Protein AF-A0A2S4ZA84-F1 (afdb_monomer_lite)

Sequence (181 aa):
MAAVCLTALTLITAASLPVGTGGHSGARTSLTRQNLVPAQNTRPSEEVLALQTDAWLRLGGRELLVKMTGEVLNIMKALQDDRAFTDRGYAARVIRPHCLGLRTAAQRLGAYFPVPDPDVARQRPTLPAQGRLIGTNCRQAIDEGKRDLYITSMNDVLTLSERLSGVLREVTAEAGHHPGR

pLDDT: mean 76.95, std 20.86, range [34.62, 98.62]

Secondary structure (DSSP, 8-state):
---------------PPPPP------------TTT-----S-PPPHHHHHHHHHHHIIIIIHHHHHHHHHHHHHHHHHTTSTHHHH-HHHIIIIIHHHHHHHHHHHHHHHHS---S-HHHHHHTTTHHHHHHHHHHHHHHHHHHT-HHHHHHHHHHHHHHHHHHHHHHHHHHHHHH-----

Structure (mmCIF, N/CA/C/O backbone):
data_AF-A0A2S4ZA84-F1
#
_entry.id   AF-A0A2S4ZA84-F1
#
loop_
_atom_site.group_PDB
_atom_site.id
_atom_site.type_symbol
_atom_site.label_atom_id
_atom_site.label_alt_id
_atom_site.label_comp_id
_atom_site.label_asym_id
_atom_site.label_entity_id
_atom_site.label_seq_id
_atom_site.pdbx_PDB_ins_code
_atom_site.Cartn_x
_atom_site.Cartn_y
_atom_site.Cartn_z
_atom_site.occupancy
_atom_site.B_iso_or_equiv
_atom_site.auth_seq_id
_atom_site.auth_comp_id
_atom_site.auth_asym_id
_atom_site.auth_atom_id
_atom_site.pdbx_PDB_model_num
ATOM 1 N N . MET A 1 1 ? 39.166 -30.236 20.266 1.00 38.97 1 MET A N 1
ATOM 2 C CA . MET A 1 1 ? 38.358 -30.899 19.221 1.00 38.97 1 MET A CA 1
ATOM 3 C C . MET A 1 1 ? 38.139 -29.891 18.107 1.00 38.97 1 MET A C 1
ATOM 5 O O . MET A 1 1 ? 37.519 -28.867 18.352 1.00 38.97 1 MET A O 1
ATOM 9 N N . ALA A 1 2 ? 38.763 -30.118 16.952 1.00 36.28 2 ALA A N 1
ATOM 10 C CA . ALA A 1 2 ? 38.732 -29.223 15.798 1.00 36.28 2 ALA A CA 1
ATOM 11 C C . ALA A 1 2 ? 37.585 -29.628 14.860 1.00 36.28 2 ALA A C 1
ATOM 13 O O . ALA A 1 2 ? 37.463 -30.806 14.533 1.00 36.28 2 ALA A O 1
ATOM 14 N N . ALA A 1 3 ? 36.763 -28.668 14.434 1.00 44.28 3 ALA A N 1
ATOM 15 C CA . ALA A 1 3 ? 35.745 -28.867 13.407 1.00 44.28 3 ALA A CA 1
ATOM 16 C C . ALA A 1 3 ? 36.176 -28.113 12.142 1.00 44.28 3 ALA A C 1
ATOM 18 O O . ALA A 1 3 ? 36.283 -26.889 12.134 1.00 44.28 3 ALA A O 1
ATOM 19 N N . VAL A 1 4 ? 36.482 -28.877 11.096 1.00 41.28 4 VAL A N 1
ATOM 20 C CA . VAL A 1 4 ? 36.860 -28.404 9.762 1.00 41.28 4 VAL A CA 1
ATOM 21 C C . VAL A 1 4 ? 35.572 -28.175 8.968 1.00 41.28 4 VAL A C 1
ATOM 23 O O . VAL A 1 4 ? 34.859 -29.132 8.677 1.00 41.28 4 VAL A O 1
ATOM 26 N N . CYS A 1 5 ? 35.258 -26.928 8.610 1.00 47.66 5 CYS A N 1
ATOM 27 C CA . CYS A 1 5 ? 34.166 -26.633 7.679 1.00 47.66 5 CYS A CA 1
ATOM 28 C C . CYS A 1 5 ? 34.704 -26.646 6.243 1.00 47.66 5 CYS A C 1
ATOM 30 O O . CYS A 1 5 ? 35.395 -25.718 5.827 1.00 47.66 5 CYS A O 1
ATOM 32 N N . LEU A 1 6 ? 34.382 -27.707 5.494 1.00 46.41 6 LEU A N 1
ATOM 33 C CA . LEU A 1 6 ? 34.579 -27.776 4.046 1.00 46.41 6 LEU A CA 1
ATOM 34 C C . LEU A 1 6 ? 33.756 -26.682 3.350 1.00 46.41 6 LEU A C 1
ATOM 36 O O . LEU A 1 6 ? 32.529 -26.662 3.444 1.00 46.41 6 LEU A O 1
ATOM 40 N N . THR A 1 7 ? 34.417 -25.811 2.596 1.00 54.28 7 THR A N 1
ATOM 41 C CA . THR A 1 7 ? 33.772 -24.905 1.643 1.00 54.28 7 THR A CA 1
ATOM 42 C C . THR A 1 7 ? 33.560 -25.628 0.313 1.00 54.28 7 THR A C 1
ATOM 44 O O . THR A 1 7 ? 34.498 -25.906 -0.430 1.00 54.28 7 THR A O 1
ATOM 47 N N . ALA A 1 8 ? 32.301 -25.937 -0.001 1.00 46.22 8 ALA A N 1
ATOM 48 C CA . ALA A 1 8 ? 31.899 -26.393 -1.325 1.00 46.22 8 ALA A CA 1
ATOM 49 C C . ALA A 1 8 ? 31.872 -25.194 -2.292 1.00 46.22 8 ALA A C 1
ATOM 51 O O . ALA A 1 8 ? 30.996 -24.333 -2.212 1.00 46.22 8 ALA A O 1
ATOM 52 N N . LEU A 1 9 ? 32.843 -25.135 -3.204 1.00 45.97 9 LEU A N 1
ATOM 53 C CA . LEU A 1 9 ? 32.833 -24.232 -4.355 1.00 45.97 9 LEU A CA 1
ATOM 54 C C . LEU A 1 9 ? 31.753 -24.704 -5.337 1.00 45.97 9 LEU A C 1
ATOM 56 O O . LEU A 1 9 ? 31.930 -25.702 -6.032 1.00 45.97 9 LEU A O 1
ATOM 60 N N . THR A 1 10 ? 30.624 -24.000 -5.396 1.00 48.88 10 THR A N 1
ATOM 61 C CA . THR A 1 10 ? 29.635 -24.205 -6.458 1.00 48.88 10 THR A CA 1
ATOM 62 C C . THR A 1 10 ? 30.097 -23.457 -7.710 1.00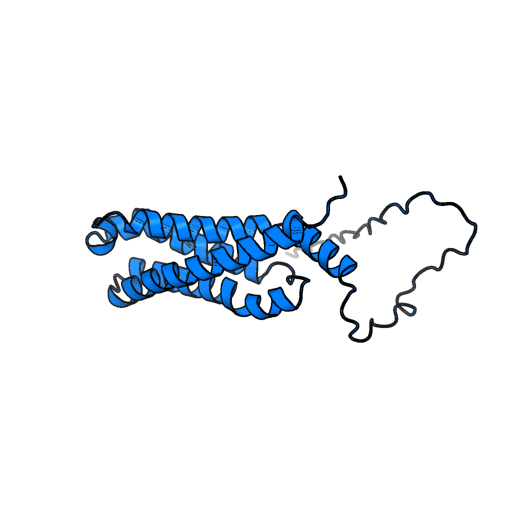 48.88 10 THR A C 1
ATOM 64 O O . THR A 1 10 ? 30.218 -22.234 -7.727 1.00 48.88 10 THR A O 1
ATOM 67 N N . LEU A 1 11 ? 30.414 -24.217 -8.760 1.00 41.19 11 LEU A N 1
ATOM 68 C CA . LEU A 1 11 ? 30.696 -23.699 -10.096 1.00 41.19 11 LEU A CA 1
ATOM 69 C C . LEU A 1 11 ? 29.427 -23.052 -10.663 1.00 41.19 11 LEU A C 1
ATOM 71 O O . LEU A 1 11 ? 28.422 -23.726 -10.877 1.00 41.19 11 LEU A O 1
ATOM 75 N N . ILE A 1 12 ? 29.482 -21.747 -10.929 1.00 46.97 12 ILE A N 1
ATOM 76 C CA . ILE A 1 12 ? 28.449 -21.044 -11.690 1.00 46.97 12 ILE A CA 1
ATOM 77 C C . ILE A 1 12 ? 28.601 -21.473 -13.153 1.00 46.97 12 ILE A C 1
ATOM 79 O O . ILE A 1 12 ? 29.518 -21.036 -13.849 1.00 46.97 12 ILE A O 1
ATOM 83 N N . THR A 1 13 ? 27.715 -22.342 -13.629 1.00 44.75 13 THR A N 1
ATOM 84 C CA . THR A 1 13 ? 27.565 -22.619 -15.057 1.00 44.75 13 THR A CA 1
ATOM 85 C C . THR A 1 13 ? 26.909 -21.409 -15.718 1.00 44.75 13 THR A C 1
ATOM 87 O O . THR A 1 13 ? 25.718 -21.149 -15.560 1.00 44.75 13 THR A O 1
ATOM 90 N N . ALA A 1 14 ? 27.699 -20.632 -16.459 1.00 44.03 14 ALA A N 1
ATOM 91 C CA . ALA A 1 14 ? 27.180 -19.594 -17.338 1.00 44.03 14 ALA A CA 1
ATOM 92 C C . ALA A 1 14 ? 26.392 -20.264 -18.476 1.00 44.03 14 ALA A C 1
ATOM 94 O O . ALA A 1 14 ? 26.971 -20.802 -19.421 1.00 44.03 14 ALA A O 1
ATOM 95 N N . ALA A 1 15 ? 25.063 -20.269 -18.371 1.00 43.12 15 ALA A N 1
ATOM 96 C CA . ALA A 1 15 ? 24.199 -20.686 -19.465 1.00 43.12 15 ALA A CA 1
ATOM 97 C C . ALA A 1 15 ? 24.334 -19.669 -20.608 1.00 43.12 15 ALA A C 1
ATOM 99 O O . ALA A 1 15 ? 23.948 -18.508 -20.481 1.00 43.12 15 ALA A O 1
ATOM 100 N N . SER A 1 16 ? 24.927 -20.106 -21.716 1.00 40.69 16 SER A N 1
ATOM 101 C CA . SER A 1 16 ? 24.990 -19.329 -22.952 1.00 40.69 16 SER A CA 1
ATOM 102 C C . SER A 1 16 ? 23.628 -19.421 -23.643 1.00 40.69 16 SER A C 1
ATOM 104 O O . SER A 1 16 ? 23.129 -20.523 -23.866 1.00 40.69 16 SER A O 1
ATOM 106 N N . LEU A 1 17 ? 23.009 -18.279 -23.952 1.00 34.62 17 LEU A N 1
ATOM 107 C CA . LEU A 1 17 ? 21.747 -18.232 -24.696 1.00 34.62 17 LEU A CA 1
ATOM 108 C C . LEU A 1 17 ? 21.959 -18.741 -26.137 1.00 34.62 17 LEU A C 1
ATOM 110 O O . LEU A 1 17 ? 22.989 -18.427 -26.741 1.00 34.62 17 LEU A O 1
ATOM 114 N N . PRO A 1 18 ? 21.013 -19.507 -26.712 1.00 40.34 18 PRO A N 1
ATOM 115 C CA . PRO A 1 18 ? 21.120 -19.980 -28.085 1.00 40.34 18 PRO A CA 1
ATOM 116 C C . PRO A 1 18 ? 20.940 -18.811 -29.063 1.00 40.34 18 PRO A C 1
ATOM 118 O O . PRO A 1 18 ? 19.902 -18.154 -29.093 1.00 40.34 18 PRO A O 1
ATOM 121 N N . VAL A 1 19 ? 21.976 -18.558 -29.864 1.00 42.09 19 VAL A N 1
ATOM 122 C CA . VAL A 1 19 ? 21.957 -17.606 -30.982 1.00 42.09 19 VAL A CA 1
ATOM 123 C C . VAL A 1 19 ? 21.150 -18.220 -32.126 1.00 42.09 19 VAL A C 1
ATOM 125 O O . VAL A 1 19 ? 21.444 -19.330 -32.571 1.00 42.09 19 VAL A O 1
ATOM 128 N N . GLY A 1 20 ? 20.122 -17.499 -32.578 1.00 35.44 20 GLY A N 1
ATOM 129 C CA . GLY A 1 20 ? 19.275 -17.882 -33.703 1.00 35.44 20 GLY A CA 1
ATOM 130 C C . GLY A 1 20 ? 20.081 -18.138 -34.978 1.00 35.44 20 GLY A C 1
ATOM 131 O O . GLY A 1 20 ? 21.026 -17.421 -35.305 1.00 35.44 20 GLY A O 1
ATOM 132 N N . THR A 1 21 ? 19.704 -19.192 -35.693 1.00 48.66 21 THR A N 1
ATOM 133 C CA . THR A 1 21 ? 20.335 -19.658 -36.928 1.00 48.66 21 THR A CA 1
ATOM 134 C C . THR A 1 21 ? 20.044 -18.715 -38.094 1.00 48.66 21 THR A C 1
ATOM 136 O O . THR A 1 21 ? 19.093 -18.913 -38.844 1.00 48.66 21 THR A O 1
ATOM 139 N N . GLY A 1 22 ? 20.893 -17.703 -38.258 1.00 37.00 22 GLY A N 1
ATOM 140 C CA . GLY A 1 22 ? 21.039 -16.917 -39.481 1.00 37.00 22 GLY A CA 1
ATOM 141 C C . GLY A 1 22 ? 22.497 -16.967 -39.917 1.00 37.00 22 GLY A C 1
ATOM 142 O O . GLY A 1 22 ? 23.330 -16.236 -39.389 1.00 37.00 22 GLY A O 1
ATOM 143 N N . GLY A 1 23 ? 22.833 -17.899 -40.808 1.00 43.72 23 GLY A N 1
ATOM 144 C CA . GLY A 1 23 ? 24.203 -18.096 -41.269 1.00 43.72 23 GLY A CA 1
ATOM 145 C C . GLY A 1 23 ? 24.709 -16.898 -42.061 1.00 43.72 23 GLY A C 1
ATOM 146 O O . GLY A 1 23 ? 24.006 -16.453 -42.950 1.00 43.72 23 GLY A O 1
ATOM 147 N N . HIS A 1 24 ? 25.909 -16.422 -41.729 1.00 36.59 24 HIS A N 1
ATOM 148 C CA . HIS A 1 24 ? 26.957 -15.895 -42.611 1.00 36.59 24 HIS A CA 1
ATOM 149 C C . HIS A 1 24 ? 28.267 -15.993 -41.809 1.00 36.59 24 HIS A C 1
ATOM 151 O O . HIS A 1 24 ? 28.326 -15.568 -40.656 1.00 36.59 24 HIS A O 1
ATOM 157 N N . SER A 1 25 ? 29.301 -16.609 -42.387 1.00 49.22 25 SER A N 1
ATOM 158 C CA . SER A 1 25 ? 30.641 -16.717 -41.797 1.00 49.22 25 SER A CA 1
ATOM 159 C C . SER A 1 25 ? 31.213 -15.333 -41.484 1.00 49.22 25 SER A C 1
ATOM 161 O O . SER A 1 25 ? 31.719 -14.649 -42.366 1.00 49.22 25 SER A O 1
ATOM 163 N N . GLY A 1 26 ? 31.158 -14.941 -40.217 1.00 40.56 26 GLY A N 1
ATOM 164 C CA . GLY A 1 26 ? 31.834 -13.778 -39.660 1.00 40.56 26 GLY A CA 1
ATOM 165 C C . GLY A 1 26 ? 32.419 -14.180 -38.314 1.00 40.56 26 GLY A C 1
ATOM 166 O O . GLY A 1 26 ? 31.755 -14.854 -37.528 1.00 40.56 26 GLY A O 1
ATOM 167 N N . ALA A 1 27 ? 33.691 -13.857 -38.093 1.00 41.62 27 ALA A N 1
ATOM 168 C CA . ALA A 1 27 ? 34.466 -14.232 -36.917 1.00 41.62 27 ALA A CA 1
ATOM 169 C C . ALA A 1 27 ? 33.653 -14.114 -35.615 1.00 41.62 27 ALA A C 1
ATOM 171 O O . ALA A 1 27 ? 33.062 -13.073 -35.339 1.00 41.62 27 ALA A O 1
ATOM 172 N N . ARG A 1 28 ? 33.655 -15.175 -34.794 1.00 44.97 28 ARG A N 1
ATOM 173 C CA . ARG A 1 28 ? 33.157 -15.115 -33.414 1.00 44.97 28 ARG A CA 1
ATOM 174 C C . ARG A 1 28 ? 34.024 -14.115 -32.653 1.00 44.97 28 ARG A C 1
ATOM 176 O O . ARG A 1 28 ? 35.084 -14.476 -32.144 1.00 44.97 28 ARG A O 1
ATOM 183 N N . THR A 1 29 ? 33.602 -12.860 -32.587 1.00 50.06 29 THR A N 1
ATOM 184 C CA . THR A 1 29 ? 34.172 -11.871 -31.678 1.00 50.06 29 THR A CA 1
ATOM 185 C C . THR A 1 29 ? 33.860 -12.332 -30.264 1.00 50.06 29 THR A C 1
ATOM 187 O O . THR A 1 29 ? 32.769 -12.135 -29.736 1.00 50.06 29 THR A O 1
ATOM 190 N N . SER A 1 30 ? 34.825 -13.023 -29.658 1.00 51.09 30 SER A N 1
ATOM 191 C CA . SER A 1 30 ? 34.820 -13.279 -28.226 1.00 51.09 30 SER A CA 1
ATOM 192 C C . SER A 1 30 ? 34.791 -11.922 -27.525 1.00 51.09 30 SER A C 1
ATOM 194 O O . SER A 1 30 ? 35.752 -11.150 -27.593 1.00 51.09 30 SER A O 1
ATOM 196 N N . LEU A 1 31 ? 33.655 -11.592 -26.914 1.00 53.00 31 LEU A N 1
ATOM 197 C CA . LEU A 1 31 ? 33.513 -10.413 -26.072 1.00 53.00 31 LEU A CA 1
ATOM 198 C C . LEU A 1 31 ? 34.320 -10.663 -24.794 1.00 53.00 31 LEU A C 1
ATOM 200 O O . LEU A 1 31 ? 33.820 -11.207 -23.812 1.00 53.00 31 LEU A O 1
ATOM 204 N N . THR A 1 32 ? 35.603 -10.309 -24.809 1.00 56.28 32 THR A N 1
ATOM 205 C CA . THR A 1 32 ? 36.401 -10.242 -23.586 1.00 56.28 32 THR A CA 1
ATOM 206 C C . THR A 1 32 ? 35.926 -9.047 -22.758 1.00 56.28 32 THR A C 1
ATOM 208 O O . THR A 1 32 ? 35.475 -8.038 -23.297 1.00 56.28 32 THR A O 1
ATOM 211 N N . ARG A 1 33 ? 36.048 -9.125 -21.426 1.00 54.78 33 ARG A N 1
ATOM 212 C CA . ARG A 1 33 ? 35.677 -8.042 -20.488 1.00 54.78 33 ARG A CA 1
ATOM 213 C C . ARG A 1 33 ? 36.284 -6.678 -20.857 1.00 54.78 33 ARG A C 1
ATOM 215 O O . ARG A 1 33 ? 35.745 -5.648 -20.486 1.00 54.78 33 ARG A O 1
ATOM 222 N N . GLN A 1 34 ? 37.404 -6.697 -21.575 1.00 55.12 34 GLN A N 1
ATOM 223 C CA . GLN A 1 34 ? 38.156 -5.531 -22.038 1.00 55.12 34 GLN A CA 1
ATOM 224 C C . GLN A 1 34 ? 37.535 -4.868 -23.281 1.00 55.12 34 GLN A C 1
ATOM 226 O O . GLN A 1 34 ? 37.768 -3.688 -23.508 1.00 55.12 34 GLN A O 1
ATOM 231 N N . ASN A 1 35 ? 36.721 -5.602 -24.049 1.00 52.62 35 ASN A N 1
ATOM 232 C CA . ASN A 1 35 ? 36.004 -5.109 -25.233 1.00 52.62 35 ASN A CA 1
ATOM 233 C C . ASN A 1 35 ? 34.590 -4.606 -24.907 1.00 52.62 35 ASN A C 1
ATOM 235 O O . ASN A 1 35 ? 33.894 -4.092 -25.781 1.00 52.62 35 ASN A O 1
ATOM 239 N N . LEU A 1 36 ? 34.156 -4.745 -23.653 1.00 56.31 36 LEU A N 1
ATOM 240 C CA . LEU A 1 36 ? 32.971 -4.066 -23.153 1.00 56.31 36 LEU A CA 1
ATOM 241 C C . LEU A 1 36 ? 33.354 -2.609 -22.888 1.00 56.31 36 LEU A C 1
ATOM 243 O O . LEU A 1 36 ? 33.797 -2.261 -21.794 1.00 56.31 36 LEU A O 1
ATOM 247 N N . VAL A 1 37 ? 33.197 -1.754 -23.899 1.00 55.09 37 VAL A N 1
ATOM 248 C CA . VAL A 1 37 ? 33.141 -0.308 -23.666 1.00 55.09 37 VAL A CA 1
ATOM 249 C C . VAL A 1 37 ? 31.986 -0.089 -22.683 1.00 55.09 37 VAL A C 1
ATOM 251 O O . VAL A 1 37 ? 30.874 -0.535 -22.981 1.00 55.09 37 VAL A O 1
ATOM 254 N N . PRO A 1 38 ? 32.206 0.525 -21.503 1.00 51.09 38 PRO A N 1
ATOM 255 C CA . PRO A 1 38 ? 31.105 0.891 -20.627 1.00 51.09 38 PRO A CA 1
ATOM 256 C C . PRO A 1 38 ? 30.125 1.698 -21.467 1.00 51.09 38 PRO A C 1
ATOM 258 O O . PRO A 1 38 ? 30.532 2.704 -22.048 1.00 51.09 38 PRO A O 1
ATOM 261 N N . ALA A 1 39 ? 28.883 1.227 -21.598 1.00 56.12 39 ALA A N 1
ATOM 262 C CA . ALA A 1 39 ? 27.853 1.958 -22.318 1.00 56.12 39 ALA A CA 1
ATOM 263 C C . ALA A 1 39 ? 27.766 3.350 -21.681 1.00 56.12 39 ALA A C 1
ATOM 265 O O . ALA A 1 39 ? 27.274 3.505 -20.564 1.00 56.12 39 ALA A O 1
ATOM 266 N N . GLN A 1 40 ? 28.359 4.346 -22.339 1.00 49.25 40 GLN A N 1
ATOM 267 C CA . GLN A 1 40 ? 28.371 5.714 -21.856 1.00 49.25 40 GLN A CA 1
ATOM 268 C C . GLN A 1 40 ? 26.932 6.208 -21.909 1.00 49.25 40 GLN A C 1
ATOM 270 O O . GLN A 1 40 ? 26.471 6.533 -22.997 1.00 49.25 40 GLN A O 1
ATOM 275 N N . ASN A 1 41 ? 26.235 6.212 -20.765 1.00 52.66 41 ASN A N 1
ATOM 276 C CA . ASN A 1 41 ? 24.980 6.927 -20.482 1.00 52.66 41 ASN A CA 1
ATOM 277 C C . ASN A 1 41 ? 23.958 6.999 -21.631 1.00 52.66 41 ASN A C 1
ATOM 279 O O . ASN A 1 41 ? 23.215 7.972 -21.754 1.00 52.66 41 ASN A O 1
ATOM 283 N N . THR A 1 42 ? 23.915 5.993 -22.497 1.00 61.19 42 THR A N 1
ATOM 284 C CA . THR A 1 42 ? 23.039 5.996 -23.657 1.00 61.19 42 THR A CA 1
ATOM 285 C C . THR A 1 42 ? 21.737 5.417 -23.154 1.00 61.19 42 THR A C 1
ATOM 287 O O . THR A 1 42 ? 21.686 4.245 -22.776 1.00 61.19 42 THR A O 1
ATOM 290 N N . ARG A 1 43 ? 20.702 6.266 -23.060 1.00 69.75 43 ARG A N 1
ATOM 291 C CA . ARG A 1 43 ? 19.336 5.807 -22.786 1.00 69.75 43 ARG A CA 1
ATOM 292 C C . ARG A 1 43 ? 19.078 4.632 -23.739 1.00 69.75 43 ARG A C 1
ATOM 294 O O . ARG A 1 43 ? 19.331 4.802 -24.936 1.00 69.75 43 ARG A O 1
ATOM 301 N N . PRO A 1 44 ? 18.661 3.452 -23.242 1.00 76.69 44 PRO A N 1
ATOM 302 C CA . PRO A 1 44 ? 18.358 2.344 -24.133 1.00 76.69 44 PRO A CA 1
ATOM 303 C C . PRO A 1 44 ? 17.318 2.798 -25.165 1.00 76.69 44 PRO A C 1
ATOM 305 O O . PRO A 1 44 ? 16.512 3.687 -24.874 1.00 76.69 44 PRO A O 1
ATOM 308 N N . SER A 1 45 ? 17.357 2.230 -26.374 1.00 82.00 45 SER A N 1
ATOM 309 C CA . SER A 1 45 ? 16.321 2.519 -27.370 1.00 82.00 45 SER A CA 1
ATOM 310 C C . SER A 1 45 ? 14.943 2.175 -26.803 1.00 82.00 45 SER A C 1
ATOM 312 O O . SER A 1 45 ? 14.830 1.339 -25.904 1.00 82.00 45 SER A O 1
ATOM 314 N N . GLU A 1 46 ? 13.890 2.798 -27.333 1.00 79.69 46 GLU A N 1
ATOM 315 C CA . GLU A 1 46 ? 12.513 2.525 -26.896 1.00 79.69 46 GLU A CA 1
ATOM 316 C C . GLU A 1 46 ? 12.176 1.027 -26.976 1.00 79.69 46 GLU A C 1
ATOM 318 O O . GLU A 1 46 ? 11.580 0.476 -26.056 1.00 79.69 46 GLU A O 1
ATOM 323 N N . GLU A 1 47 ? 12.664 0.338 -28.011 1.00 79.56 47 GLU A N 1
ATOM 324 C CA . GLU A 1 47 ? 12.521 -1.113 -28.167 1.00 79.56 47 GLU A CA 1
ATOM 325 C C . GLU A 1 47 ? 13.216 -1.904 -27.044 1.00 79.56 47 GLU A C 1
ATOM 327 O O . GLU A 1 47 ? 12.637 -2.829 -26.473 1.00 79.56 47 GLU A O 1
ATOM 332 N N . VAL A 1 48 ? 14.450 -1.533 -26.680 1.00 81.69 48 VAL A N 1
ATOM 333 C CA . VAL A 1 48 ? 15.176 -2.200 -25.589 1.00 81.69 48 VAL A CA 1
ATOM 334 C C . VAL A 1 48 ? 14.492 -1.937 -24.248 1.00 81.69 48 VAL A C 1
ATOM 336 O O . VAL A 1 48 ? 14.380 -2.861 -23.444 1.00 81.69 48 VAL A O 1
ATOM 339 N N . LEU A 1 49 ? 14.005 -0.716 -24.008 1.00 79.81 49 LEU A N 1
ATOM 340 C CA . LEU A 1 49 ? 13.241 -0.390 -22.801 1.00 79.81 49 LEU A CA 1
ATOM 341 C C . LEU A 1 49 ? 11.960 -1.224 -22.707 1.00 79.81 49 LEU A C 1
ATOM 343 O O . LEU A 1 49 ? 11.713 -1.820 -21.661 1.00 79.81 49 LEU A O 1
ATOM 347 N N . ALA A 1 50 ? 11.198 -1.343 -23.796 1.00 78.69 50 ALA A N 1
ATOM 348 C CA . ALA A 1 50 ? 9.976 -2.144 -23.829 1.00 78.69 50 ALA A CA 1
ATOM 349 C C . ALA A 1 50 ? 10.247 -3.625 -23.506 1.00 78.69 50 ALA A C 1
ATOM 351 O O . ALA A 1 50 ? 9.565 -4.214 -22.664 1.00 78.69 50 ALA A O 1
ATOM 352 N N . LEU A 1 51 ? 11.295 -4.218 -24.093 1.00 81.56 51 LEU A N 1
ATOM 353 C CA . LEU A 1 51 ? 11.700 -5.602 -23.808 1.00 81.56 51 LEU A CA 1
ATOM 354 C C . LEU A 1 51 ? 12.154 -5.796 -22.358 1.00 81.56 51 LEU A C 1
ATOM 356 O O . LEU A 1 51 ? 11.833 -6.807 -21.728 1.00 81.56 51 LEU A O 1
ATOM 360 N N . GLN A 1 52 ? 12.902 -4.837 -21.814 1.00 82.19 52 GLN A N 1
ATOM 361 C CA . GLN A 1 52 ? 13.322 -4.884 -20.420 1.00 82.19 52 GLN A CA 1
ATOM 362 C C . GLN A 1 52 ? 12.112 -4.759 -19.479 1.00 82.19 52 GLN A C 1
ATOM 364 O O . GLN A 1 52 ? 12.048 -5.489 -18.486 1.00 82.19 52 GLN A O 1
ATOM 369 N N . THR A 1 53 ? 11.138 -3.900 -19.789 1.00 79.25 53 THR A N 1
ATOM 370 C CA . THR A 1 53 ? 9.891 -3.757 -19.022 1.00 79.25 53 THR A CA 1
ATOM 371 C C . THR A 1 53 ? 9.016 -5.016 -19.101 1.00 79.25 53 THR A C 1
ATOM 373 O O . THR A 1 53 ? 8.568 -5.488 -18.053 1.00 79.25 53 THR A O 1
ATOM 376 N N . ASP A 1 54 ? 8.840 -5.641 -20.276 1.00 81.75 54 ASP A N 1
ATOM 377 C CA . ASP A 1 54 ? 8.143 -6.939 -20.402 1.00 81.75 54 ASP A CA 1
ATOM 378 C C . ASP A 1 54 ? 8.814 -8.013 -19.537 1.00 81.75 54 ASP A C 1
ATOM 380 O O . ASP A 1 54 ? 8.159 -8.696 -18.740 1.00 81.75 54 ASP A O 1
ATOM 384 N N . ALA A 1 55 ? 10.141 -8.127 -19.635 1.00 83.56 55 ALA A N 1
ATOM 385 C CA . ALA A 1 55 ? 10.905 -9.074 -18.836 1.00 83.56 55 ALA A CA 1
ATOM 386 C C . ALA A 1 55 ? 10.737 -8.800 -1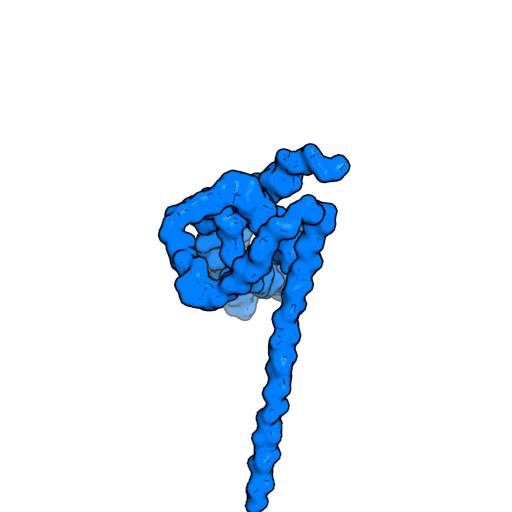7.334 1.00 83.56 55 ALA A C 1
ATOM 388 O O . ALA A 1 55 ? 10.467 -9.725 -16.566 1.00 83.56 55 ALA A O 1
ATOM 389 N N . TRP A 1 56 ? 10.828 -7.538 -16.907 1.00 84.62 56 TRP A N 1
ATOM 390 C CA . TRP A 1 56 ? 10.627 -7.137 -15.515 1.00 84.62 56 TRP A CA 1
ATOM 391 C C . TRP A 1 56 ? 9.247 -7.554 -14.992 1.00 84.62 56 TRP A C 1
ATOM 393 O O . TRP A 1 56 ? 9.129 -8.098 -13.889 1.00 84.62 56 TRP A O 1
ATOM 403 N N . LEU A 1 57 ? 8.200 -7.360 -15.799 1.00 80.25 57 LEU A N 1
ATOM 404 C CA . LEU A 1 57 ? 6.839 -7.743 -15.438 1.00 80.25 57 LEU A CA 1
ATOM 405 C C . LEU A 1 57 ? 6.675 -9.250 -15.318 1.00 80.25 57 LEU A C 1
ATOM 407 O O . LEU A 1 57 ? 6.119 -9.728 -14.324 1.00 80.25 57 LEU A O 1
ATOM 411 N N . ARG A 1 58 ? 7.173 -9.995 -16.306 1.00 83.38 58 ARG A N 1
ATOM 412 C CA . ARG A 1 58 ? 7.042 -11.453 -16.381 1.00 83.38 58 ARG A CA 1
ATOM 413 C C . ARG A 1 58 ? 7.869 -12.188 -15.336 1.00 83.38 58 ARG A C 1
ATOM 415 O O . ARG A 1 58 ? 7.458 -13.259 -14.902 1.00 83.38 58 ARG A O 1
ATOM 422 N N . LEU A 1 59 ? 9.007 -11.634 -14.925 1.00 85.62 59 LEU A N 1
ATOM 423 C CA . LEU A 1 59 ? 9.930 -12.284 -13.991 1.00 85.62 59 LEU A CA 1
ATOM 424 C C . LEU A 1 59 ? 9.612 -12.012 -12.510 1.00 85.62 59 LEU A C 1
ATOM 426 O O . LEU A 1 59 ? 10.361 -12.460 -11.638 1.00 85.62 59 LEU A O 1
ATOM 430 N N . GLY A 1 60 ? 8.531 -11.286 -12.201 1.00 84.12 60 GLY A N 1
ATOM 431 C CA . GLY A 1 60 ? 8.044 -11.108 -10.826 1.00 84.12 60 GLY A CA 1
ATOM 432 C C . GLY A 1 60 ? 7.592 -9.693 -10.467 1.00 84.12 60 GLY A C 1
ATOM 433 O O . GLY A 1 60 ? 6.874 -9.521 -9.481 1.00 84.12 60 GLY A O 1
ATOM 434 N N . GLY A 1 61 ? 7.932 -8.677 -11.266 1.00 85.12 61 GLY A N 1
ATOM 435 C CA . GLY A 1 61 ? 7.513 -7.298 -11.010 1.00 85.12 61 GLY A CA 1
ATOM 436 C C . GLY A 1 61 ? 5.990 -7.137 -10.969 1.00 85.12 61 GLY A C 1
ATOM 437 O O . GLY A 1 61 ? 5.449 -6.518 -10.048 1.00 85.12 61 GLY A O 1
ATOM 438 N N . ARG A 1 62 ? 5.279 -7.791 -11.900 1.00 85.25 62 ARG A N 1
ATOM 439 C CA . ARG A 1 62 ? 3.808 -7.802 -11.934 1.00 85.25 62 ARG A CA 1
ATOM 440 C C . ARG A 1 62 ? 3.213 -8.493 -10.713 1.00 85.25 62 ARG A C 1
ATOM 442 O O . ARG A 1 62 ? 2.266 -7.977 -10.130 1.00 85.25 62 ARG A O 1
ATOM 449 N N . GLU A 1 63 ? 3.753 -9.644 -10.320 1.00 88.88 63 GLU A N 1
ATOM 450 C CA . GLU A 1 63 ? 3.268 -10.392 -9.154 1.00 88.88 63 GLU A CA 1
ATOM 451 C C . GLU A 1 63 ? 3.368 -9.544 -7.879 1.00 88.88 63 GLU A C 1
ATOM 453 O O . GLU A 1 63 ? 2.416 -9.463 -7.104 1.00 88.88 63 GLU A O 1
ATOM 458 N N . LEU A 1 64 ? 4.497 -8.858 -7.686 1.00 89.69 64 LEU A N 1
ATOM 459 C CA . LEU A 1 64 ? 4.722 -8.000 -6.525 1.00 89.69 64 LEU A CA 1
ATOM 460 C C . LEU A 1 64 ? 3.789 -6.783 -6.508 1.00 89.69 64 LEU A C 1
ATOM 462 O O . LEU A 1 64 ? 3.261 -6.447 -5.446 1.00 89.69 64 LEU A O 1
ATOM 466 N N . LEU A 1 65 ? 3.544 -6.161 -7.667 1.00 87.00 65 LEU A N 1
ATOM 467 C CA . LEU A 1 65 ? 2.561 -5.083 -7.808 1.00 87.00 65 LEU A CA 1
ATOM 468 C C . LEU A 1 65 ? 1.142 -5.570 -7.498 1.00 87.00 65 LEU A C 1
ATOM 470 O O . LEU A 1 65 ? 0.453 -4.961 -6.686 1.00 87.00 65 LEU A O 1
ATOM 474 N N . VAL A 1 66 ? 0.724 -6.700 -8.076 1.00 89.75 66 VAL A N 1
ATOM 475 C CA . VAL A 1 66 ? -0.592 -7.307 -7.817 1.00 89.75 66 VAL A CA 1
ATOM 476 C C . VAL A 1 66 ? -0.754 -7.637 -6.339 1.00 89.75 66 VAL A C 1
ATOM 478 O O . VAL A 1 66 ? -1.799 -7.350 -5.760 1.00 89.75 66 VAL A O 1
ATOM 481 N N . LYS A 1 67 ? 0.281 -8.192 -5.703 1.00 93.62 67 LYS A N 1
ATOM 482 C CA . LYS A 1 67 ? 0.249 -8.508 -4.277 1.00 93.62 67 LYS A CA 1
ATOM 483 C C . LYS A 1 67 ? 0.091 -7.250 -3.432 1.00 93.62 67 LYS A C 1
ATOM 485 O O . LYS A 1 67 ? -0.769 -7.217 -2.563 1.00 93.62 67 LYS A O 1
ATOM 490 N N . MET A 1 68 ? 0.867 -6.205 -3.711 1.00 93.00 68 MET A N 1
ATOM 491 C CA . MET A 1 68 ? 0.755 -4.926 -3.009 1.00 93.00 68 MET A CA 1
ATOM 492 C C . MET A 1 68 ? -0.645 -4.309 -3.155 1.00 93.00 68 MET A C 1
ATOM 494 O O . MET A 1 68 ? -1.238 -3.899 -2.158 1.00 93.00 68 MET A O 1
ATOM 498 N N . THR A 1 69 ? -1.199 -4.312 -4.369 1.00 92.38 69 THR A N 1
ATOM 499 C CA . THR A 1 69 ? -2.566 -3.845 -4.643 1.00 92.38 69 THR A CA 1
ATOM 500 C C . THR A 1 69 ? -3.618 -4.686 -3.930 1.00 92.38 69 THR A C 1
ATOM 502 O O . THR A 1 69 ? -4.545 -4.134 -3.346 1.00 92.38 69 THR A O 1
ATOM 505 N N . GLY A 1 70 ? -3.467 -6.011 -3.919 1.00 95.50 70 GLY A N 1
ATOM 506 C CA . GLY A 1 70 ? -4.386 -6.914 -3.229 1.00 95.50 70 GLY A CA 1
ATOM 507 C C . GLY A 1 70 ? -4.485 -6.618 -1.733 1.00 95.50 70 GLY A C 1
ATOM 508 O O . GLY A 1 70 ? -5.584 -6.576 -1.189 1.00 95.50 70 GLY A O 1
ATOM 509 N N . GLU A 1 71 ? -3.360 -6.341 -1.069 1.00 97.75 71 GLU A N 1
ATOM 510 C CA . GLU A 1 71 ? -3.362 -6.000 0.360 1.00 97.75 71 GLU A CA 1
ATOM 511 C C . GLU A 1 71 ? -4.041 -4.654 0.634 1.00 97.75 71 GLU A C 1
ATOM 513 O O . GLU A 1 71 ? -4.812 -4.540 1.585 1.00 97.75 71 GLU A O 1
ATOM 518 N N . VAL A 1 72 ? -3.827 -3.654 -0.228 1.00 96.44 72 VAL A N 1
ATOM 519 C CA . VAL A 1 72 ? -4.532 -2.362 -0.155 1.00 96.44 72 VAL A CA 1
ATOM 520 C C . VAL A 1 72 ? -6.043 -2.552 -0.301 1.00 96.44 72 VAL A C 1
ATOM 522 O O . VAL A 1 72 ? -6.805 -2.060 0.531 1.00 96.44 72 VAL A O 1
ATOM 525 N N . LEU A 1 73 ? -6.484 -3.320 -1.300 1.00 96.44 73 LEU A N 1
ATOM 526 C CA . LEU A 1 73 ? -7.905 -3.595 -1.528 1.00 96.44 73 LEU A CA 1
ATOM 527 C C . LEU A 1 73 ? -8.541 -4.366 -0.369 1.00 96.44 73 LEU A C 1
ATOM 529 O O . LEU A 1 73 ? -9.674 -4.076 0.010 1.00 96.44 73 LEU A O 1
ATOM 533 N N . ASN A 1 74 ? -7.823 -5.320 0.223 1.00 9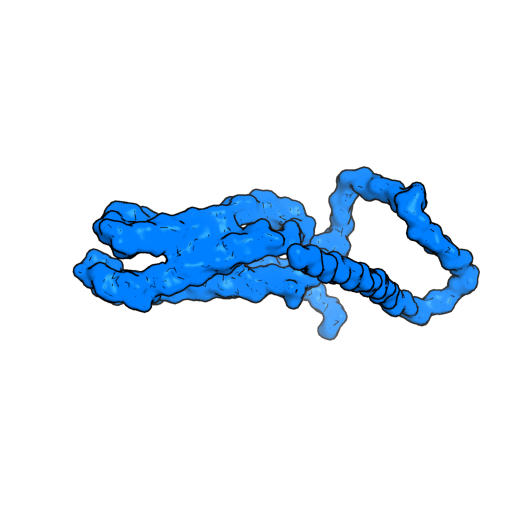8.00 74 ASN A N 1
ATOM 534 C CA . ASN A 1 74 ? -8.320 -6.060 1.379 1.00 98.00 74 ASN A CA 1
ATOM 535 C C . ASN A 1 74 ? -8.473 -5.164 2.616 1.00 98.00 74 ASN A C 1
ATOM 537 O O . ASN A 1 74 ? -9.465 -5.297 3.333 1.00 98.00 74 ASN A O 1
ATOM 541 N N . ILE A 1 75 ? -7.551 -4.216 2.839 1.00 97.81 75 ILE A N 1
ATOM 542 C CA . ILE A 1 75 ? -7.706 -3.198 3.890 1.00 97.81 75 ILE A CA 1
ATOM 543 C C . ILE A 1 75 ? -8.943 -2.342 3.603 1.00 97.81 75 ILE A C 1
ATOM 545 O O . ILE A 1 75 ? -9.808 -2.228 4.465 1.00 97.81 75 ILE A O 1
ATOM 549 N N . MET A 1 76 ? -9.077 -1.800 2.390 1.00 96.88 76 MET A N 1
ATOM 550 C CA . MET A 1 76 ? -10.231 -0.973 2.010 1.00 96.88 76 MET A CA 1
ATOM 551 C C . MET A 1 76 ? -11.559 -1.715 2.173 1.00 96.88 76 MET A C 1
ATOM 553 O O . MET A 1 76 ? -12.517 -1.153 2.695 1.00 96.88 76 MET A O 1
ATOM 557 N N . LYS A 1 77 ? -11.612 -2.990 1.780 1.00 97.56 77 LYS A N 1
ATOM 558 C CA . LYS A 1 77 ? -12.785 -3.843 1.980 1.00 97.56 77 LYS A CA 1
ATOM 559 C C . LYS A 1 77 ? -13.099 -4.027 3.464 1.00 97.56 77 LYS A C 1
ATOM 561 O O . LYS A 1 77 ? -14.257 -3.944 3.850 1.00 97.56 77 LYS A O 1
ATOM 566 N N . ALA A 1 78 ? -12.088 -4.255 4.300 1.00 97.19 78 ALA A N 1
ATOM 567 C CA . ALA A 1 78 ? -12.285 -4.396 5.739 1.00 97.19 78 ALA A CA 1
ATOM 568 C C . ALA A 1 78 ? -12.791 -3.101 6.399 1.00 97.19 78 ALA A C 1
ATOM 570 O O . ALA A 1 78 ? -13.535 -3.194 7.372 1.00 97.19 78 ALA A O 1
ATOM 571 N N . LEU A 1 79 ? -12.430 -1.929 5.859 1.00 96.31 79 LEU A N 1
ATOM 572 C CA . LEU A 1 79 ? -12.894 -0.612 6.318 1.00 96.31 79 LEU A CA 1
ATOM 573 C C . LEU A 1 79 ? -14.363 -0.312 5.985 1.00 96.31 79 LEU A C 1
ATOM 575 O O . LEU A 1 79 ? -14.902 0.655 6.512 1.00 96.31 79 LEU A O 1
ATOM 579 N N . GLN A 1 80 ? -15.017 -1.118 5.142 1.00 96.88 80 GLN A N 1
ATOM 580 C CA . GLN A 1 80 ? -16.458 -0.996 4.874 1.00 96.88 80 GLN A CA 1
ATOM 581 C C . GLN A 1 80 ? -17.327 -1.494 6.042 1.00 96.88 80 GLN A C 1
ATOM 583 O O . GLN A 1 80 ? -18.534 -1.282 6.035 1.00 96.88 80 GLN A O 1
ATOM 588 N N . ASP A 1 81 ? -16.732 -2.180 7.021 1.00 97.69 81 ASP A N 1
ATOM 589 C CA . ASP A 1 81 ? -17.396 -2.630 8.243 1.00 97.69 81 ASP A CA 1
ATOM 590 C C . ASP A 1 81 ? -17.093 -1.645 9.382 1.00 97.69 81 ASP A C 1
ATOM 592 O O . ASP A 1 81 ? -15.926 -1.417 9.709 1.00 97.69 81 ASP A O 1
ATOM 596 N N . ASP A 1 82 ? -18.124 -1.099 10.033 1.00 96.19 82 ASP A N 1
ATOM 597 C CA . ASP A 1 82 ? -17.986 -0.112 11.119 1.00 96.19 82 ASP A CA 1
ATOM 598 C C . ASP A 1 82 ? -17.140 -0.618 12.303 1.00 96.19 82 ASP A C 1
ATOM 600 O O . ASP A 1 82 ? -16.530 0.166 13.047 1.00 96.19 82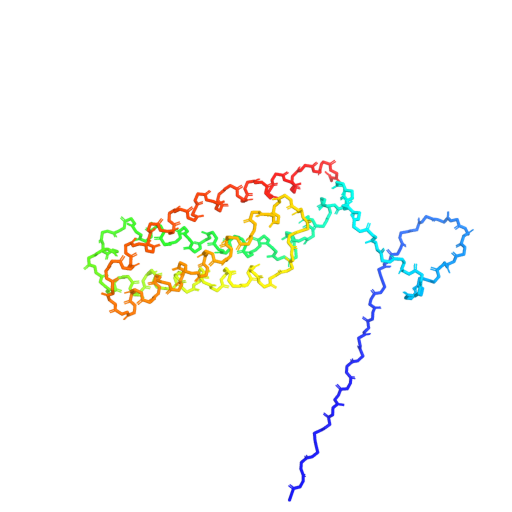 ASP A O 1
ATOM 604 N N . ARG A 1 83 ? -17.040 -1.944 12.473 1.00 97.81 83 ARG A N 1
ATOM 605 C CA . ARG A 1 83 ? -16.160 -2.573 13.469 1.00 97.81 83 ARG A CA 1
ATOM 606 C C . ARG A 1 83 ? -14.691 -2.251 13.231 1.00 97.81 83 ARG A C 1
ATOM 608 O O . ARG A 1 83 ? -13.921 -2.248 14.187 1.00 97.81 83 ARG A O 1
ATOM 615 N N . ALA A 1 84 ? -14.293 -1.899 12.009 1.00 96.69 84 ALA A N 1
ATOM 616 C CA . ALA A 1 84 ? -12.937 -1.454 11.702 1.00 96.69 84 ALA A CA 1
ATOM 617 C C . ALA A 1 84 ? -12.498 -0.225 12.511 1.00 96.69 84 ALA A C 1
ATOM 619 O O . ALA A 1 84 ? -11.298 -0.037 12.712 1.00 96.69 84 ALA A O 1
ATOM 620 N N . PHE A 1 85 ? -13.441 0.592 12.989 1.00 95.06 85 PHE A N 1
ATOM 621 C CA . PHE A 1 85 ? -13.161 1.813 13.753 1.00 95.06 85 PHE A CA 1
ATOM 622 C C . PHE A 1 85 ? -13.585 1.736 15.223 1.00 95.06 85 PHE A C 1
ATOM 624 O O . PHE A 1 85 ? -13.202 2.598 16.015 1.00 95.06 85 PHE A O 1
ATOM 631 N N . THR A 1 86 ? -14.365 0.720 15.593 1.00 95.25 86 THR A N 1
ATOM 632 C CA . THR A 1 86 ? -14.979 0.596 16.924 1.00 95.25 86 THR A CA 1
ATOM 633 C C . THR A 1 86 ? -14.545 -0.661 17.682 1.00 95.25 86 THR A C 1
ATOM 635 O O . THR A 1 86 ? -14.564 -0.661 18.911 1.00 95.25 86 THR A O 1
ATOM 638 N N . ASP A 1 87 ? -14.076 -1.703 16.988 1.00 97.12 87 ASP A N 1
ATOM 639 C CA . ASP A 1 87 ? -13.642 -2.976 17.568 1.00 97.12 87 ASP A CA 1
ATOM 640 C C . ASP A 1 87 ? -12.151 -3.230 17.280 1.00 97.12 87 ASP A C 1
ATOM 642 O O . ASP A 1 87 ? -11.729 -3.614 16.183 1.00 97.12 87 ASP A O 1
ATOM 646 N N . ARG A 1 88 ? -11.323 -3.080 18.319 1.00 95.12 88 ARG A N 1
ATOM 647 C CA . ARG A 1 88 ? -9.879 -3.351 18.233 1.00 95.12 88 ARG A CA 1
ATOM 648 C C . ARG A 1 88 ? -9.577 -4.819 17.913 1.00 95.12 88 ARG A C 1
ATOM 650 O O . ARG A 1 88 ? -8.595 -5.103 17.229 1.00 95.12 88 ARG A O 1
ATOM 657 N N . GLY A 1 89 ? -10.397 -5.753 18.393 1.00 97.81 89 GLY A N 1
ATOM 658 C CA . GLY A 1 89 ? -10.262 -7.179 18.101 1.00 97.81 89 GLY A CA 1
ATOM 659 C C . GLY A 1 89 ? -10.542 -7.491 16.632 1.00 97.81 89 GLY A C 1
ATOM 660 O O . GLY A 1 89 ? -9.845 -8.316 16.037 1.00 97.81 89 GLY A O 1
ATOM 661 N N . TYR A 1 90 ? -11.503 -6.798 16.021 1.00 98.25 90 TYR A N 1
ATOM 662 C CA . TYR A 1 90 ? -11.733 -6.856 14.579 1.00 98.25 90 TYR A CA 1
ATOM 663 C C . TYR A 1 90 ? -10.519 -6.334 13.802 1.00 98.25 90 TYR A C 1
ATOM 665 O O . TYR A 1 90 ? -9.972 -7.069 12.979 1.00 98.25 90 TYR A O 1
ATOM 673 N N . ALA A 1 91 ? -10.019 -5.133 14.117 1.00 97.69 91 ALA A N 1
ATOM 674 C CA . ALA A 1 91 ? -8.838 -4.576 13.448 1.00 97.69 91 ALA A CA 1
ATOM 675 C C . ALA A 1 91 ? -7.605 -5.497 13.573 1.00 97.69 91 ALA A C 1
ATOM 677 O O . ALA A 1 91 ? -6.893 -5.740 12.595 1.00 97.69 91 ALA A O 1
ATOM 678 N N . ALA A 1 92 ? -7.385 -6.089 14.751 1.00 98.19 92 ALA A N 1
ATOM 679 C CA . ALA A 1 92 ? -6.289 -7.025 14.996 1.00 98.19 92 ALA A CA 1
ATOM 680 C C . ALA A 1 92 ? -6.400 -8.340 14.210 1.00 98.19 92 ALA A C 1
ATOM 682 O O . ALA A 1 92 ? -5.377 -8.863 13.766 1.00 98.19 92 ALA A O 1
ATOM 683 N N . ARG A 1 93 ? -7.608 -8.887 14.037 1.00 98.50 93 ARG A N 1
ATOM 684 C CA . ARG A 1 93 ? -7.812 -10.158 13.323 1.00 98.50 93 ARG A CA 1
ATOM 685 C C . ARG A 1 93 ? -7.919 -9.987 11.811 1.00 98.50 93 ARG A C 1
ATOM 687 O O . ARG A 1 93 ? -7.444 -10.851 11.085 1.00 98.50 93 ARG A O 1
ATOM 694 N N . VAL A 1 94 ? -8.542 -8.904 11.352 1.00 98.56 94 VAL A N 1
ATOM 695 C CA . VAL A 1 94 ? -8.919 -8.723 9.943 1.00 98.56 94 VAL A CA 1
ATOM 696 C C . VAL A 1 94 ? -7.948 -7.801 9.212 1.00 98.56 94 VAL A C 1
ATOM 698 O O . VAL A 1 94 ? -7.501 -8.133 8.124 1.00 98.56 94 VAL A O 1
ATOM 701 N N . ILE A 1 95 ? -7.559 -6.669 9.805 1.00 98.31 95 ILE A N 1
ATOM 702 C CA . ILE A 1 95 ? -6.811 -5.614 9.093 1.00 98.31 95 ILE A CA 1
ATOM 703 C C . ILE A 1 95 ? -5.299 -5.780 9.261 1.00 98.31 95 ILE A C 1
ATOM 705 O O . ILE A 1 95 ? -4.532 -5.664 8.305 1.00 98.31 95 ILE A O 1
ATOM 709 N N . ARG A 1 96 ? -4.849 -6.115 10.473 1.00 98.44 96 ARG A N 1
ATOM 710 C CA . ARG A 1 96 ? -3.426 -6.294 10.793 1.00 98.44 96 ARG A CA 1
ATOM 711 C C . ARG A 1 96 ? -2.684 -7.272 9.864 1.00 98.44 96 ARG A C 1
ATOM 713 O O . ARG A 1 96 ? -1.555 -6.936 9.487 1.00 98.44 96 ARG A O 1
ATOM 720 N N . PRO A 1 97 ? -3.243 -8.439 9.467 1.00 98.62 97 PRO A N 1
ATOM 721 C CA . PRO A 1 97 ? -2.573 -9.329 8.517 1.00 98.62 97 PRO A CA 1
ATOM 722 C C . PRO A 1 97 ? -2.287 -8.647 7.176 1.00 98.62 97 PRO A C 1
ATOM 724 O O . PRO A 1 97 ? -1.188 -8.795 6.645 1.00 98.62 97 PRO A O 1
ATOM 7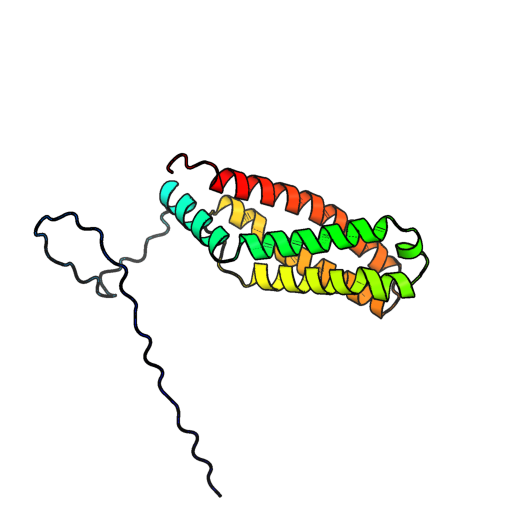27 N N . HIS A 1 98 ? -3.218 -7.832 6.680 1.00 98.44 98 HIS A N 1
ATOM 728 C CA . HIS A 1 98 ? -3.050 -7.100 5.426 1.00 98.44 98 HIS A CA 1
ATOM 729 C C . HIS A 1 98 ? -2.047 -5.954 5.546 1.00 98.44 98 HIS A C 1
ATOM 731 O O . HIS A 1 98 ? -1.262 -5.723 4.633 1.00 98.44 98 HIS A O 1
ATOM 737 N N . CYS A 1 99 ? -1.958 -5.295 6.702 1.00 98.31 99 CYS A N 1
ATOM 738 C CA . CYS A 1 99 ? -0.909 -4.299 6.939 1.00 98.31 99 CYS A CA 1
ATOM 739 C C . CYS A 1 99 ? 0.497 -4.921 6.950 1.00 98.31 99 CYS A C 1
ATOM 741 O O . CYS A 1 99 ? 1.447 -4.350 6.405 1.00 98.31 99 CYS A O 1
ATOM 743 N N . LEU A 1 100 ? 0.631 -6.134 7.496 1.00 98.31 100 LEU A N 1
ATOM 744 C CA . LEU A 1 100 ? 1.857 -6.920 7.370 1.00 98.31 100 LEU A CA 1
ATOM 745 C C . LEU A 1 100 ? 2.121 -7.324 5.910 1.00 98.31 100 LEU A C 1
ATOM 747 O O . LEU A 1 100 ? 3.245 -7.151 5.435 1.00 98.31 100 LEU A O 1
ATOM 751 N N . GLY A 1 101 ? 1.102 -7.825 5.209 1.00 97.81 101 GLY A N 1
ATOM 752 C CA . GLY A 1 101 ? 1.181 -8.210 3.800 1.00 97.81 101 GLY A CA 1
ATOM 753 C C . GLY A 1 101 ? 1.646 -7.057 2.913 1.00 97.81 101 GLY A C 1
ATOM 754 O O . GLY A 1 101 ? 2.616 -7.214 2.169 1.00 97.81 101 GLY A O 1
ATOM 755 N N . LEU A 1 102 ? 1.041 -5.877 3.074 1.00 97.44 102 LEU A N 1
ATOM 756 C CA . LEU A 1 102 ? 1.388 -4.646 2.368 1.00 97.44 102 LEU A CA 1
ATOM 757 C C . LEU A 1 102 ? 2.854 -4.276 2.597 1.00 97.44 102 LEU A C 1
ATOM 759 O O . LEU A 1 102 ? 3.604 -4.084 1.639 1.00 97.44 102 LEU A O 1
ATOM 763 N N . ARG A 1 103 ? 3.296 -4.249 3.860 1.00 97.44 103 ARG A N 1
ATOM 764 C CA . ARG A 1 103 ? 4.694 -3.964 4.201 1.00 97.44 103 ARG A CA 1
ATOM 765 C C . ARG A 1 103 ? 5.649 -4.943 3.521 1.00 97.44 103 ARG A C 1
ATOM 767 O O . ARG A 1 103 ? 6.664 -4.527 2.965 1.00 97.44 103 ARG A O 1
ATOM 774 N N . THR A 1 104 ? 5.340 -6.237 3.574 1.00 96.44 104 THR A N 1
ATOM 775 C CA . THR A 1 104 ? 6.181 -7.291 3.001 1.00 96.44 104 THR A CA 1
ATOM 776 C C . THR A 1 104 ? 6.218 -7.224 1.475 1.00 96.44 104 THR A C 1
ATOM 778 O O . THR A 1 104 ? 7.297 -7.340 0.894 1.00 96.44 104 THR A O 1
ATOM 781 N N . ALA A 1 105 ? 5.076 -7.014 0.817 1.00 94.31 105 ALA A N 1
ATOM 782 C CA . ALA A 1 105 ? 4.999 -6.861 -0.634 1.00 94.31 105 ALA A CA 1
ATOM 783 C C . ALA A 1 105 ? 5.784 -5.628 -1.097 1.00 94.31 105 ALA A C 1
ATOM 785 O O . ALA A 1 105 ? 6.615 -5.735 -1.995 1.00 94.31 105 ALA A O 1
ATOM 786 N N . ALA A 1 106 ? 5.609 -4.496 -0.414 1.00 92.88 106 ALA A N 1
ATOM 787 C CA . ALA A 1 106 ? 6.319 -3.261 -0.710 1.00 92.88 106 ALA A CA 1
ATOM 788 C C . ALA A 1 106 ? 7.838 -3.393 -0.486 1.00 92.88 106 ALA A C 1
ATOM 790 O O . ALA A 1 106 ? 8.630 -2.964 -1.321 1.00 92.88 106 ALA A O 1
ATOM 791 N N . GLN A 1 107 ? 8.276 -4.065 0.585 1.00 93.88 107 GLN A N 1
ATOM 792 C CA . GLN A 1 107 ? 9.697 -4.349 0.809 1.00 93.88 107 GLN A CA 1
ATOM 793 C C . GLN A 1 107 ? 10.292 -5.217 -0.308 1.00 93.88 107 GLN A C 1
ATOM 795 O O . GLN A 1 107 ? 11.378 -4.917 -0.800 1.00 93.88 107 GLN A O 1
ATOM 800 N N . ARG A 1 108 ? 9.581 -6.269 -0.730 1.00 92.31 108 ARG A N 1
ATOM 801 C CA . ARG A 1 108 ? 10.021 -7.135 -1.833 1.00 92.31 108 ARG A CA 1
ATOM 802 C C . ARG A 1 108 ? 10.061 -6.381 -3.155 1.00 92.31 108 ARG A C 1
ATOM 804 O O . ARG A 1 108 ? 11.042 -6.500 -3.875 1.00 92.31 108 ARG A O 1
ATOM 811 N N . LEU A 1 109 ? 9.049 -5.565 -3.443 1.00 87.50 109 LEU A N 1
ATOM 812 C CA . LEU A 1 109 ? 9.005 -4.730 -4.640 1.00 87.50 109 LEU A CA 1
ATOM 813 C C . LEU A 1 109 ? 10.140 -3.701 -4.666 1.00 87.50 109 LEU A C 1
ATOM 815 O O . LEU A 1 109 ? 10.697 -3.456 -5.730 1.00 87.50 109 LEU A O 1
ATOM 819 N N . GLY A 1 110 ? 10.499 -3.117 -3.520 1.00 85.00 110 GLY A N 1
ATOM 820 C CA . GLY A 1 110 ? 11.628 -2.191 -3.405 1.00 85.00 110 GLY A CA 1
ATOM 821 C C . GLY A 1 110 ? 13.000 -2.863 -3.526 1.00 85.00 110 GLY A C 1
ATOM 822 O O . GLY A 1 110 ? 13.944 -2.221 -3.970 1.00 85.00 110 GLY A O 1
ATOM 823 N N . ALA A 1 111 ? 13.110 -4.142 -3.155 1.00 85.50 111 ALA A N 1
ATOM 824 C CA . ALA A 1 111 ? 14.331 -4.941 -3.303 1.00 85.50 111 ALA A CA 1
ATOM 825 C C . ALA A 1 111 ? 14.453 -5.637 -4.673 1.00 85.50 111 ALA A C 1
ATOM 827 O O . ALA A 1 111 ? 15.511 -6.167 -5.002 1.00 85.50 111 ALA A O 1
ATOM 828 N N . TYR A 1 112 ? 13.371 -5.674 -5.453 1.00 81.88 112 TYR A N 1
ATOM 829 C CA . TYR A 1 112 ? 13.348 -6.271 -6.785 1.00 81.88 112 TYR A CA 1
ATOM 830 C C . TYR A 1 112 ? 14.116 -5.408 -7.795 1.00 81.88 112 TYR A C 1
ATOM 832 O O . TYR A 1 112 ? 14.282 -4.206 -7.569 1.00 81.88 112 TYR A O 1
ATOM 840 N N . PHE A 1 113 ? 14.539 -5.995 -8.926 1.00 69.50 113 PHE A N 1
ATOM 841 C CA . PHE A 1 113 ? 15.302 -5.290 -9.964 1.00 69.50 113 PHE A CA 1
ATOM 842 C C . PHE A 1 113 ? 14.690 -3.912 -10.299 1.00 69.50 113 PHE A C 1
ATOM 844 O O . PHE A 1 113 ? 13.458 -3.762 -10.252 1.00 69.50 113 PHE A O 1
ATOM 851 N N . PRO A 1 114 ? 15.512 -2.882 -10.590 1.00 71.44 114 PRO A N 1
ATOM 852 C CA . PRO A 1 114 ? 15.042 -1.568 -11.028 1.00 71.44 114 PRO A CA 1
ATOM 853 C C . PRO A 1 114 ? 14.026 -1.687 -12.170 1.00 71.44 114 PRO A C 1
ATOM 855 O O . PRO A 1 114 ? 14.124 -2.612 -12.973 1.00 71.44 114 PRO A O 1
ATOM 858 N N . VAL A 1 115 ? 13.044 -0.779 -12.224 1.00 69.12 115 VAL A N 1
ATOM 859 C CA . VAL A 1 115 ? 12.154 -0.729 -13.388 1.00 69.12 115 VAL A CA 1
ATOM 860 C C . VAL A 1 115 ? 13.012 -0.142 -14.504 1.00 69.12 115 VAL A C 1
ATOM 862 O O . VAL A 1 115 ? 13.642 0.890 -14.256 1.00 69.12 115 VAL A O 1
ATOM 865 N N . PRO A 1 116 ? 13.120 -0.808 -15.660 1.00 67.88 116 PRO A N 1
ATOM 866 C CA . PRO A 1 116 ? 14.033 -0.377 -16.714 1.00 67.88 116 PRO A CA 1
ATOM 867 C C . PRO A 1 116 ? 13.626 0.952 -17.345 1.00 67.88 116 PRO A C 1
ATOM 869 O O . PRO A 1 116 ? 14.492 1.762 -17.673 1.00 67.88 116 PRO A O 1
ATOM 872 N N . ASP A 1 117 ? 12.318 1.194 -17.456 1.00 66.62 117 ASP A N 1
ATOM 873 C CA . ASP A 1 117 ? 11.787 2.462 -17.936 1.00 66.62 117 ASP A CA 1
ATOM 874 C C . ASP A 1 117 ? 12.140 3.615 -16.967 1.00 66.62 117 ASP A C 1
ATOM 876 O O . ASP A 1 117 ? 11.756 3.573 -15.792 1.00 66.62 117 ASP A O 1
ATOM 880 N N . PRO A 1 118 ? 12.868 4.654 -17.420 1.00 67.44 118 PRO A N 1
ATOM 881 C CA . PRO A 1 118 ? 13.304 5.759 -16.571 1.00 67.44 118 PRO A CA 1
ATOM 882 C C . PRO A 1 118 ? 12.158 6.681 -16.138 1.00 67.44 118 PRO A C 1
ATOM 884 O O . PRO A 1 118 ? 12.240 7.290 -15.070 1.00 67.44 118 PRO A O 1
ATOM 887 N N . ASP A 1 119 ? 11.102 6.805 -16.937 1.00 66.69 119 ASP A N 1
ATOM 888 C CA . ASP A 1 119 ? 9.947 7.645 -16.645 1.00 66.69 119 ASP A CA 1
ATOM 889 C C . ASP A 1 119 ? 9.100 6.986 -15.537 1.00 66.69 119 ASP A C 1
ATOM 891 O O . ASP A 1 119 ? 8.744 7.653 -14.558 1.00 66.69 119 ASP A O 1
ATOM 895 N N . VAL A 1 120 ? 8.941 5.658 -15.585 1.00 64.25 120 VAL A N 1
ATOM 896 C CA . VAL A 1 120 ? 8.354 4.850 -14.498 1.00 64.25 120 VAL A CA 1
ATOM 897 C C . VAL A 1 120 ? 9.290 4.780 -13.281 1.00 64.25 120 VAL A C 1
ATOM 899 O O . VAL A 1 120 ? 8.849 4.875 -12.129 1.00 64.25 120 VAL A O 1
ATOM 902 N N . ALA A 1 121 ? 10.607 4.685 -13.491 1.00 66.50 121 ALA A N 1
ATOM 903 C CA . ALA A 1 121 ? 11.592 4.669 -12.411 1.00 66.50 121 ALA A CA 1
ATOM 904 C C . ALA A 1 121 ? 11.602 5.972 -11.598 1.00 66.50 121 ALA A C 1
ATOM 906 O O . ALA A 1 121 ? 11.802 5.909 -10.385 1.00 66.50 121 ALA A O 1
ATOM 907 N N . ARG A 1 122 ? 11.331 7.137 -12.211 1.00 68.06 122 ARG A N 1
ATOM 908 C CA . ARG A 1 122 ? 11.203 8.420 -11.487 1.00 68.06 122 ARG A CA 1
ATOM 909 C C . ARG A 1 122 ? 10.011 8.445 -10.529 1.00 68.06 122 ARG A C 1
ATOM 911 O O . ARG A 1 122 ? 10.094 9.082 -9.481 1.00 68.06 122 ARG A O 1
ATOM 918 N N . GLN A 1 123 ? 8.935 7.725 -10.838 1.00 61.53 123 GLN A N 1
ATOM 919 C CA . GLN A 1 123 ? 7.774 7.601 -9.950 1.00 61.53 123 GLN A CA 1
ATOM 920 C C . GLN A 1 123 ? 8.000 6.553 -8.839 1.00 61.53 123 GLN A C 1
ATOM 922 O O . GLN A 1 123 ? 7.463 6.660 -7.729 1.00 61.53 123 GLN A O 1
ATOM 927 N N . ARG A 1 124 ? 8.855 5.555 -9.105 1.00 55.25 124 ARG A N 1
ATOM 928 C CA . ARG A 1 124 ? 9.057 4.366 -8.267 1.00 55.25 124 ARG A CA 1
ATOM 929 C C . ARG A 1 124 ? 9.635 4.584 -6.861 1.00 55.25 124 ARG A C 1
ATOM 931 O O . ARG A 1 124 ? 9.168 3.866 -5.982 1.00 55.25 124 ARG A O 1
ATOM 938 N N . PRO A 1 125 ? 10.597 5.483 -6.552 1.00 57.41 125 PRO A N 1
ATOM 939 C CA . PRO A 1 125 ? 11.187 5.520 -5.207 1.00 57.41 125 PRO A CA 1
ATOM 940 C C . PRO A 1 125 ? 10.166 5.835 -4.106 1.00 57.41 125 PRO A C 1
ATOM 942 O O . PRO A 1 125 ? 10.396 5.504 -2.945 1.00 57.41 125 PRO A O 1
ATOM 945 N N . THR A 1 126 ? 9.012 6.405 -4.459 1.00 76.19 126 THR A N 1
ATOM 946 C CA . THR A 1 126 ? 7.960 6.707 -3.488 1.00 76.19 126 THR A CA 1
ATOM 947 C C . THR A 1 126 ? 7.078 5.505 -3.167 1.00 76.19 126 THR A C 1
ATOM 949 O O . THR A 1 126 ? 6.788 5.282 -1.998 1.00 76.19 126 THR A O 1
ATOM 952 N N . LEU A 1 127 ? 6.689 4.683 -4.142 1.00 84.88 127 LEU A N 1
ATOM 953 C CA . LEU A 1 127 ? 5.580 3.744 -3.952 1.00 84.88 127 LEU A CA 1
ATOM 954 C C . LEU A 1 127 ? 5.914 2.557 -3.021 1.00 84.88 127 LEU A C 1
ATOM 956 O O . LEU A 1 127 ? 5.204 2.372 -2.029 1.00 84.88 127 LEU A O 1
ATOM 960 N N . PRO A 1 128 ? 7.004 1.786 -3.220 1.00 89.12 128 PRO A N 1
ATOM 961 C CA . PRO A 1 128 ? 7.392 0.729 -2.285 1.00 89.12 128 PRO A CA 1
ATOM 962 C C . PRO A 1 128 ? 7.796 1.286 -0.911 1.00 89.12 128 PRO A C 1
ATOM 964 O O . PRO A 1 128 ? 7.561 0.654 0.119 1.00 89.12 128 PRO A O 1
ATOM 967 N N . ALA A 1 129 ? 8.377 2.489 -0.862 1.00 90.56 129 ALA A N 1
ATOM 968 C CA . ALA A 1 129 ? 8.716 3.144 0.398 1.00 90.56 129 ALA A CA 1
ATOM 969 C C . ALA A 1 129 ? 7.457 3.541 1.189 1.00 90.56 129 ALA A C 1
ATOM 971 O O . ALA A 1 129 ? 7.373 3.251 2.384 1.00 90.56 129 ALA A O 1
ATOM 972 N N . GLN A 1 130 ? 6.465 4.126 0.513 1.00 92.25 130 GLN A N 1
ATOM 973 C CA . GLN A 1 130 ? 5.161 4.482 1.072 1.00 92.25 130 GLN A CA 1
ATOM 974 C C . GLN A 1 130 ? 4.411 3.243 1.545 1.00 92.25 130 GLN A C 1
ATOM 976 O O . GLN A 1 130 ? 4.039 3.182 2.711 1.00 92.25 130 GLN A O 1
ATOM 981 N N . GLY A 1 131 ? 4.274 2.210 0.707 1.00 94.56 131 GLY A N 1
ATOM 982 C CA . GLY A 1 131 ? 3.632 0.953 1.106 1.00 94.56 131 GLY A CA 1
ATOM 983 C C . GLY A 1 131 ? 4.272 0.327 2.347 1.00 94.56 131 GLY A C 1
ATOM 984 O O . GLY A 1 131 ? 3.576 -0.114 3.262 1.00 94.56 131 GLY A O 1
ATOM 985 N N . ARG A 1 132 ? 5.609 0.351 2.433 1.00 95.88 132 ARG A N 1
ATOM 986 C CA . ARG A 1 132 ? 6.342 -0.137 3.608 1.00 95.88 132 ARG A CA 1
ATOM 987 C C . ARG A 1 132 ? 6.048 0.692 4.857 1.00 95.88 132 ARG A C 1
ATOM 989 O O . ARG A 1 132 ? 5.846 0.109 5.925 1.00 95.88 132 ARG A O 1
ATOM 996 N N . LEU A 1 133 ? 6.052 2.020 4.738 1.00 96.25 133 LEU A N 1
ATOM 997 C CA . LEU A 1 133 ? 5.755 2.929 5.844 1.00 96.25 133 LEU A CA 1
ATOM 998 C C . LEU A 1 133 ? 4.316 2.734 6.337 1.00 96.25 133 LEU A C 1
ATOM 1000 O O . LEU A 1 133 ? 4.113 2.471 7.517 1.00 96.25 133 LEU A O 1
ATOM 1004 N N . ILE A 1 134 ? 3.347 2.746 5.422 1.00 97.44 134 ILE A N 1
ATOM 1005 C CA . ILE A 1 134 ? 1.917 2.576 5.705 1.00 97.44 134 ILE A CA 1
ATOM 1006 C C . ILE A 1 134 ? 1.651 1.239 6.394 1.00 97.44 134 ILE A C 1
ATOM 1008 O O . ILE A 1 134 ? 1.037 1.199 7.458 1.00 97.44 134 ILE A O 1
ATOM 1012 N N . GLY A 1 135 ? 2.166 0.134 5.846 1.00 97.62 135 GLY A N 1
ATOM 1013 C CA . GLY A 1 135 ? 1.997 -1.185 6.457 1.00 97.62 135 GLY A CA 1
ATOM 1014 C C . GLY A 1 135 ? 2.638 -1.288 7.849 1.00 97.62 135 GLY A C 1
ATOM 1015 O O . GLY A 1 135 ? 2.103 -1.957 8.735 1.00 97.62 135 GLY A O 1
ATOM 1016 N N . THR A 1 136 ? 3.756 -0.589 8.074 1.00 98.31 136 THR A N 1
ATOM 1017 C CA . THR A 1 136 ? 4.411 -0.515 9.391 1.00 98.31 136 THR A CA 1
ATOM 1018 C C . THR A 1 136 ? 3.569 0.275 10.388 1.00 98.31 136 THR A C 1
ATOM 1020 O O . THR A 1 136 ? 3.270 -0.254 11.459 1.00 98.31 136 THR A O 1
ATOM 1023 N N . ASN A 1 137 ? 3.145 1.484 10.014 1.00 98.38 137 ASN A N 1
ATOM 1024 C CA . ASN A 1 137 ? 2.354 2.379 10.855 1.00 98.38 137 ASN A CA 1
ATOM 1025 C C . ASN A 1 137 ? 0.986 1.782 11.181 1.00 98.38 137 ASN A C 1
ATOM 1027 O O . ASN A 1 137 ? 0.608 1.757 12.347 1.00 98.38 137 ASN A O 1
ATOM 1031 N N . CYS A 1 138 ? 0.291 1.205 10.194 1.00 98.06 138 CYS A N 1
ATOM 1032 C CA . CYS A 1 138 ? -0.981 0.525 10.422 1.00 98.06 138 CYS A CA 1
ATOM 1033 C C . CYS A 1 138 ? -0.828 -0.601 11.452 1.00 98.06 138 CYS A C 1
ATOM 1035 O O . CYS A 1 138 ? -1.573 -0.667 12.431 1.00 98.06 138 CYS A O 1
ATOM 1037 N N . ARG A 1 139 ? 0.154 -1.493 11.255 1.00 98.12 139 ARG A N 1
ATOM 1038 C CA . ARG A 1 139 ? 0.378 -2.617 12.170 1.00 98.12 139 ARG A CA 1
ATOM 1039 C C . ARG A 1 139 ? 0.706 -2.116 13.574 1.00 98.12 139 ARG A C 1
ATOM 1041 O O . ARG A 1 139 ? 0.132 -2.613 14.536 1.00 98.12 139 ARG A O 1
ATOM 1048 N N . GLN A 1 140 ? 1.596 -1.130 13.675 1.00 98.25 140 GLN A N 1
ATOM 1049 C CA . GLN A 1 140 ? 1.964 -0.516 14.945 1.00 98.25 140 GLN A CA 1
ATOM 1050 C C . GLN A 1 140 ? 0.747 0.099 15.643 1.00 98.25 140 GLN A C 1
ATOM 1052 O O . GLN A 1 140 ? 0.549 -0.114 16.834 1.00 98.25 140 GLN A O 1
ATOM 1057 N N . ALA A 1 141 ? -0.096 0.819 14.905 1.00 98.12 141 ALA A N 1
ATOM 1058 C CA . ALA A 1 141 ? -1.285 1.450 15.452 1.00 98.12 141 ALA A CA 1
ATOM 1059 C C . ALA A 1 141 ? -2.264 0.433 16.048 1.00 98.12 141 ALA A C 1
ATOM 1061 O O . ALA A 1 141 ? -2.813 0.668 17.122 1.00 98.12 141 ALA A O 1
ATOM 1062 N N . ILE A 1 142 ? -2.443 -0.713 15.387 1.00 97.94 142 ILE A N 1
ATOM 1063 C CA . ILE A 1 142 ? -3.299 -1.800 15.873 1.00 97.94 142 ILE A CA 1
ATOM 1064 C C . ILE A 1 142 ? -2.680 -2.480 17.105 1.00 97.94 142 ILE A C 1
ATOM 1066 O O . ILE A 1 142 ? -3.360 -2.661 18.123 1.00 97.94 142 ILE A O 1
ATOM 1070 N N . ASP A 1 143 ? -1.391 -2.824 17.025 1.00 97.75 143 ASP A N 1
ATOM 1071 C CA . ASP A 1 143 ? -0.654 -3.509 18.093 1.00 97.75 143 ASP A CA 1
ATOM 1072 C C . ASP A 1 143 ? -0.630 -2.663 19.374 1.00 97.75 143 ASP A C 1
ATOM 1074 O O . ASP A 1 143 ? -0.896 -3.170 20.462 1.00 97.75 143 ASP A O 1
ATOM 1078 N N . GLU A 1 144 ? -0.418 -1.354 19.247 1.00 98.00 144 GLU A N 1
ATOM 1079 C CA . GLU A 1 144 ? -0.301 -0.427 20.377 1.00 98.00 144 GLU A CA 1
ATOM 1080 C C . GLU A 1 144 ? -1.631 0.244 20.762 1.00 98.00 144 GLU A C 1
ATOM 1082 O O . GLU A 1 144 ? -1.727 0.850 21.825 1.00 98.00 144 GLU A O 1
ATOM 1087 N N . GLY A 1 145 ? -2.681 0.126 19.943 1.00 96.00 145 GLY A N 1
ATOM 1088 C CA . GLY A 1 145 ? -3.980 0.763 20.199 1.00 96.00 145 GLY A CA 1
ATOM 1089 C C . GLY A 1 145 ? -3.980 2.281 19.981 1.00 96.00 145 GLY A C 1
ATOM 1090 O O . GLY A 1 145 ? -4.754 2.995 20.615 1.00 96.00 145 GLY A O 1
ATOM 1091 N N . LYS A 1 146 ? -3.115 2.791 19.097 1.00 97.31 146 LYS A N 1
ATOM 1092 C CA . LYS A 1 146 ? -2.978 4.224 18.792 1.00 97.31 146 LYS A CA 1
ATOM 1093 C C . LYS A 1 146 ? -3.981 4.654 17.720 1.00 97.31 146 LYS A C 1
ATOM 1095 O O . LYS A 1 146 ? -3.698 4.549 16.527 1.00 97.31 146 LYS A O 1
ATOM 1100 N N . ARG A 1 147 ? -5.143 5.162 18.145 1.00 94.69 147 ARG A N 1
ATOM 1101 C CA . ARG A 1 147 ? -6.257 5.540 17.254 1.00 94.69 147 ARG A CA 1
ATOM 1102 C C . ARG A 1 147 ? -5.863 6.536 16.158 1.00 94.69 147 ARG A C 1
ATOM 1104 O O . ARG A 1 147 ? -6.180 6.294 15.000 1.00 94.69 147 ARG A O 1
ATOM 1111 N N . ASP A 1 148 ? -5.152 7.608 16.494 1.00 97.31 148 ASP A N 1
ATOM 1112 C CA . ASP A 1 148 ? -4.818 8.648 15.507 1.00 97.31 148 ASP A CA 1
ATOM 1113 C C . ASP A 1 148 ? -3.867 8.119 14.430 1.00 97.31 148 ASP A C 1
ATOM 1115 O O . ASP A 1 148 ? -4.083 8.335 13.241 1.00 97.31 148 ASP A O 1
ATOM 1119 N N . LEU A 1 149 ? -2.861 7.331 14.829 1.00 97.31 149 LEU A N 1
ATOM 1120 C CA . LEU A 1 149 ? -1.957 6.670 13.886 1.00 97.31 149 LEU A CA 1
ATOM 1121 C C . LEU A 1 149 ? -2.708 5.673 12.996 1.00 97.31 149 LEU A C 1
ATOM 1123 O O . LEU A 1 149 ? -2.377 5.536 11.818 1.00 97.31 149 LEU A O 1
ATOM 1127 N N . TYR A 1 150 ? -3.716 4.991 13.543 1.00 97.50 150 TYR A N 1
ATOM 1128 C CA . TYR A 1 150 ? -4.553 4.070 12.785 1.00 97.50 150 TYR A CA 1
ATOM 1129 C C . TYR A 1 150 ? -5.355 4.815 11.714 1.00 97.50 150 TYR A C 1
ATOM 1131 O O . TYR A 1 150 ? -5.259 4.457 10.544 1.00 97.50 150 TYR A O 1
ATOM 1139 N N . ILE A 1 151 ? -6.062 5.889 12.085 1.00 96.38 151 ILE A N 1
ATOM 1140 C CA . ILE A 1 151 ? -6.844 6.713 11.148 1.00 96.38 151 ILE A CA 1
ATOM 1141 C C . ILE A 1 151 ? -5.942 7.291 10.053 1.00 96.38 151 ILE A C 1
ATOM 1143 O O . ILE A 1 151 ? -6.246 7.139 8.871 1.00 96.38 151 ILE A O 1
ATOM 1147 N N . THR A 1 152 ? -4.801 7.876 10.428 1.00 97.69 152 THR A N 1
ATOM 1148 C CA . THR A 1 152 ? -3.813 8.388 9.467 1.00 97.69 152 THR A CA 1
ATOM 1149 C C . THR A 1 152 ? -3.351 7.292 8.511 1.00 97.69 152 THR A C 1
ATOM 1151 O O . THR A 1 152 ? -3.377 7.485 7.301 1.00 97.69 152 THR A O 1
ATOM 1154 N N . SER A 1 153 ? -3.029 6.102 9.028 1.00 96.88 153 SER A N 1
ATOM 1155 C CA . SER A 1 153 ? -2.603 4.981 8.184 1.00 96.88 153 SER A CA 1
ATOM 1156 C C . SER A 1 153 ? -3.695 4.537 7.207 1.00 96.88 153 SER A C 1
ATOM 1158 O O . SER A 1 153 ? -3.376 4.162 6.084 1.00 96.88 153 SER A O 1
ATOM 1160 N N . MET A 1 154 ? -4.974 4.569 7.599 1.00 96.12 154 MET A N 1
ATOM 1161 C CA . MET A 1 154 ? -6.082 4.214 6.701 1.00 96.12 154 MET A CA 1
ATOM 1162 C C . MET A 1 154 ? -6.268 5.260 5.592 1.00 96.12 154 MET A C 1
ATOM 1164 O O . MET A 1 154 ? -6.471 4.892 4.437 1.00 96.12 154 MET A O 1
ATOM 1168 N N . ASN A 1 155 ? -6.115 6.550 5.903 1.00 95.50 155 ASN A N 1
ATOM 1169 C CA . ASN A 1 155 ? -6.119 7.614 4.892 1.00 95.50 155 ASN A CA 1
ATOM 1170 C C . ASN A 1 155 ? -4.934 7.485 3.920 1.00 95.50 155 ASN A C 1
ATOM 1172 O O . ASN A 1 155 ? -5.089 7.656 2.707 1.00 95.50 155 ASN A O 1
ATOM 1176 N N . ASP A 1 156 ? -3.758 7.115 4.429 1.00 95.88 156 ASP A N 1
ATOM 1177 C CA . ASP A 1 156 ? -2.590 6.865 3.588 1.00 95.88 156 ASP A CA 1
ATOM 1178 C C . ASP A 1 156 ? -2.800 5.649 2.665 1.00 95.88 156 ASP A C 1
ATOM 1180 O O . ASP A 1 156 ? -2.351 5.667 1.517 1.00 95.88 156 ASP A O 1
ATOM 1184 N N . VAL A 1 157 ? -3.518 4.607 3.117 1.00 94.62 157 VAL A N 1
ATOM 1185 C CA . VAL A 1 157 ? -3.915 3.464 2.267 1.00 94.62 157 VAL A CA 1
ATOM 1186 C C . VAL A 1 157 ? -4.783 3.925 1.095 1.00 94.62 157 VAL A C 1
ATOM 1188 O O . VAL A 1 157 ? -4.540 3.496 -0.034 1.00 94.62 157 VAL A O 1
ATOM 1191 N N . LEU A 1 158 ? -5.751 4.818 1.329 1.00 91.94 158 LEU A N 1
ATOM 1192 C CA . LEU A 1 158 ? -6.594 5.372 0.262 1.00 91.94 158 LEU A CA 1
ATOM 1193 C C . LEU A 1 158 ? -5.752 6.146 -0.760 1.00 91.94 158 LEU A C 1
ATOM 1195 O O . LEU A 1 158 ? -5.833 5.869 -1.956 1.00 91.94 158 LEU A O 1
ATOM 1199 N N . THR A 1 159 ? -4.853 7.011 -0.289 1.00 91.00 159 THR A N 1
ATOM 1200 C CA . THR A 1 159 ? -3.932 7.772 -1.155 1.00 91.00 159 THR A CA 1
ATOM 1201 C C . THR A 1 159 ? -3.018 6.846 -1.969 1.00 91.00 159 THR A C 1
ATOM 1203 O O . THR A 1 159 ? -2.745 7.078 -3.149 1.00 91.00 159 THR A O 1
ATOM 1206 N N . LEU A 1 160 ? -2.536 5.761 -1.356 1.00 90.88 160 LEU A N 1
ATOM 1207 C CA . LEU A 1 160 ? -1.721 4.760 -2.036 1.00 90.88 160 LEU A CA 1
ATOM 1208 C C . LEU A 1 160 ? -2.516 3.998 -3.111 1.00 90.88 160 LEU A C 1
ATOM 1210 O O . LEU A 1 160 ? -1.952 3.671 -4.157 1.00 90.88 160 LEU A O 1
ATOM 1214 N N . SER A 1 161 ? -3.804 3.728 -2.879 1.00 89.62 161 SER A N 1
ATOM 1215 C CA . SER A 1 161 ? -4.673 3.010 -3.823 1.00 89.62 161 SER A CA 1
ATOM 1216 C C . SER A 1 161 ? -4.850 3.757 -5.151 1.00 89.62 161 SER A C 1
ATOM 1218 O O . SER A 1 161 ? -4.781 3.148 -6.225 1.00 89.62 161 SER A O 1
ATOM 1220 N N . GLU A 1 162 ? -4.978 5.083 -5.094 1.00 86.25 162 GLU A N 1
ATOM 1221 C CA . GLU A 1 162 ? -5.098 5.946 -6.272 1.00 86.25 162 GLU A CA 1
ATOM 1222 C C . GLU A 1 162 ? -3.821 5.886 -7.116 1.00 86.25 162 GLU A C 1
ATOM 1224 O O . GLU A 1 162 ? -3.869 5.689 -8.333 1.00 86.25 162 GLU A O 1
ATOM 1229 N N . ARG A 1 163 ? -2.658 5.950 -6.454 1.00 84.56 163 ARG A N 1
ATOM 1230 C CA . ARG A 1 163 ? -1.343 5.873 -7.108 1.00 84.56 163 ARG A CA 1
ATOM 1231 C C . ARG A 1 163 ? -1.081 4.504 -7.731 1.00 84.56 163 ARG A C 1
ATOM 1233 O O . ARG A 1 163 ? -0.644 4.426 -8.877 1.00 84.56 163 ARG A O 1
ATOM 1240 N N . LEU A 1 164 ? -1.373 3.424 -7.002 1.00 83.88 164 LEU A N 1
ATOM 1241 C CA . LEU A 1 164 ? -1.232 2.050 -7.501 1.00 83.88 164 LEU A CA 1
ATOM 1242 C C . LEU A 1 164 ? -2.085 1.805 -8.749 1.00 83.88 164 LEU A C 1
ATOM 1244 O O . LEU A 1 164 ? -1.636 1.131 -9.674 1.00 83.88 164 LEU A O 1
ATOM 1248 N N . SER A 1 165 ? -3.291 2.373 -8.791 1.00 78.25 165 SER A N 1
ATOM 1249 C CA . SER A 1 165 ? -4.193 2.259 -9.940 1.00 78.25 165 SER A CA 1
ATOM 1250 C C . SER A 1 165 ? -3.646 2.959 -11.189 1.00 78.25 165 SER A C 1
ATOM 1252 O O . SER A 1 165 ? -3.840 2.457 -12.297 1.00 78.25 165 SER A O 1
ATOM 1254 N N . GLY A 1 166 ? -2.947 4.088 -11.022 1.00 76.81 166 GLY A N 1
ATOM 1255 C CA . GLY A 1 166 ? -2.233 4.769 -12.107 1.00 76.81 166 GLY A CA 1
ATOM 1256 C C . GLY A 1 166 ? -1.088 3.920 -12.659 1.00 76.81 166 GLY A C 1
ATOM 1257 O O . GLY A 1 166 ? -1.092 3.576 -13.840 1.00 76.81 166 GLY A O 1
ATOM 1258 N N . VAL A 1 167 ? -0.185 3.472 -11.780 1.00 77.25 167 VAL A N 1
ATOM 1259 C CA . VAL A 1 167 ? 0.991 2.668 -12.163 1.00 77.25 167 VAL A CA 1
ATOM 1260 C C . VAL A 1 167 ? 0.590 1.355 -12.833 1.00 77.25 167 VAL A C 1
ATOM 1262 O O . VAL A 1 167 ? 1.163 0.984 -13.851 1.00 77.25 167 VAL A O 1
ATOM 1265 N N . LEU A 1 168 ? -0.413 0.643 -12.306 1.00 75.06 168 LEU A N 1
ATOM 1266 C CA . LEU A 1 168 ? -0.883 -0.598 -12.929 1.00 75.06 168 LEU A CA 1
ATOM 1267 C C . LEU A 1 168 ? -1.395 -0.368 -14.353 1.00 75.06 168 LEU A C 1
ATOM 1269 O O . LEU A 1 168 ? -1.179 -1.219 -15.214 1.00 75.06 168 LEU A O 1
ATOM 1273 N N . ARG A 1 169 ? -2.064 0.759 -14.611 1.00 75.00 169 ARG A N 1
ATOM 1274 C CA . ARG A 1 169 ? -2.587 1.090 -15.939 1.00 75.00 169 ARG A CA 1
ATOM 1275 C C . ARG A 1 169 ? -1.459 1.383 -16.924 1.00 75.00 169 ARG A C 1
ATOM 1277 O O . ARG A 1 169 ? -1.478 0.821 -18.012 1.00 75.00 169 ARG A O 1
ATOM 1284 N N . GLU A 1 170 ? -0.490 2.201 -16.521 1.00 72.81 170 GLU A N 1
ATOM 1285 C CA . GLU A 1 170 ? 0.680 2.571 -17.334 1.00 72.81 1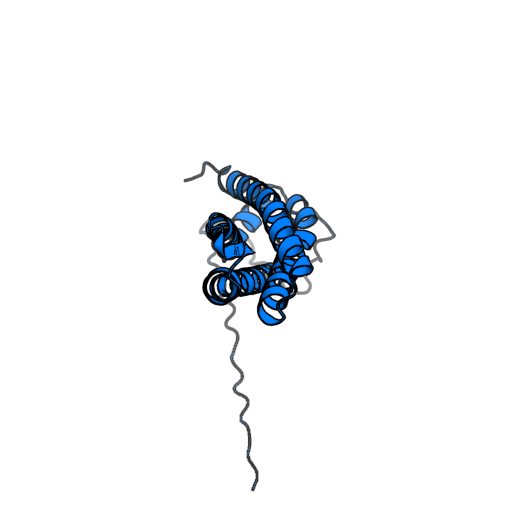70 GLU A CA 1
ATOM 1286 C C . GLU A 1 170 ? 1.501 1.333 -17.705 1.00 72.81 170 GLU A C 1
ATOM 1288 O O . GLU A 1 170 ? 1.658 1.002 -18.878 1.00 72.81 170 GLU A O 1
ATOM 1293 N N . VAL A 1 171 ? 1.882 0.554 -16.696 1.00 67.94 171 VAL A N 1
ATOM 1294 C CA . VAL A 1 171 ? 2.705 -0.647 -16.855 1.00 67.94 171 VAL A CA 1
ATOM 1295 C C . VAL A 1 171 ? 1.999 -1.736 -17.682 1.00 67.94 171 VAL A C 1
ATOM 1297 O O . VAL A 1 171 ? 2.642 -2.487 -18.414 1.00 67.94 171 VAL A O 1
ATOM 1300 N N . THR A 1 172 ? 0.667 -1.846 -17.595 1.00 67.62 172 THR A N 1
ATOM 1301 C CA . THR A 1 172 ? -0.097 -2.804 -18.420 1.00 67.62 172 THR A CA 1
ATOM 1302 C C . THR A 1 172 ? -0.273 -2.308 -19.859 1.00 67.62 172 THR A C 1
ATOM 1304 O O . THR A 1 172 ? -0.278 -3.124 -20.779 1.00 67.62 172 THR A O 1
ATOM 1307 N N . ALA A 1 173 ? -0.402 -0.995 -20.075 1.00 69.88 173 ALA A N 1
ATOM 1308 C CA . ALA A 1 173 ? -0.502 -0.409 -21.411 1.00 69.88 173 ALA A CA 1
ATOM 1309 C C . ALA A 1 173 ? 0.808 -0.560 -22.200 1.00 69.88 173 ALA A C 1
ATOM 1311 O O . ALA A 1 173 ? 0.765 -0.931 -23.373 1.00 69.88 173 ALA A O 1
ATOM 1312 N N . GLU A 1 174 ? 1.955 -0.365 -21.544 1.00 63.97 174 GLU A N 1
ATOM 1313 C CA . GLU A 1 174 ? 3.288 -0.597 -22.120 1.00 63.97 174 GLU A CA 1
ATOM 1314 C C . GLU A 1 174 ? 3.478 -2.059 -22.550 1.00 63.97 174 GLU A C 1
ATOM 1316 O O . GLU A 1 174 ? 3.952 -2.328 -23.652 1.00 63.97 174 GLU A O 1
ATOM 1321 N N . ALA A 1 175 ? 3.021 -3.016 -21.736 1.00 59.56 175 ALA A N 1
ATOM 1322 C CA . ALA A 1 175 ? 3.069 -4.438 -22.082 1.00 59.56 175 ALA A CA 1
ATOM 1323 C C . ALA A 1 175 ? 2.119 -4.825 -23.237 1.00 59.56 175 ALA A C 1
ATOM 1325 O O . ALA A 1 175 ? 2.356 -5.813 -23.931 1.00 59.56 175 ALA A O 1
ATOM 1326 N N . GLY A 1 176 ? 1.027 -4.077 -23.435 1.00 55.72 176 GLY A N 1
ATOM 1327 C CA . GLY A 1 176 ? 0.011 -4.346 -24.458 1.00 55.72 176 GLY A CA 1
ATOM 1328 C C . GLY A 1 176 ? 0.304 -3.750 -25.840 1.00 55.72 176 GLY A C 1
ATOM 1329 O O . GLY A 1 176 ? -0.360 -4.125 -26.803 1.00 55.72 176 GLY A O 1
ATOM 1330 N N . HIS A 1 177 ? 1.281 -2.845 -25.967 1.00 52.12 177 HIS A N 1
ATOM 1331 C CA . HIS A 1 177 ? 1.571 -2.117 -27.214 1.00 52.12 177 HIS A CA 1
ATOM 1332 C C . HIS A 1 177 ? 2.444 -2.881 -28.230 1.00 52.12 177 HIS A C 1
ATOM 1334 O O . HIS A 1 177 ? 2.863 -2.311 -29.236 1.00 52.12 177 HIS A O 1
ATOM 1340 N N . HIS A 1 178 ? 2.674 -4.182 -28.026 1.00 48.06 178 HIS A N 1
ATOM 1341 C CA . HIS A 1 178 ? 3.308 -5.054 -29.017 1.00 48.06 178 HIS A CA 1
ATOM 1342 C C . HIS A 1 178 ? 2.293 -6.013 -29.669 1.00 48.06 178 HIS A C 1
ATOM 1344 O O . HIS A 1 178 ? 2.087 -7.125 -29.174 1.00 48.06 178 HIS A O 1
ATOM 1350 N N . PRO A 1 179 ? 1.688 -5.632 -30.815 1.00 39.69 179 PRO A N 1
ATOM 1351 C CA . PRO A 1 179 ? 0.994 -6.564 -31.693 1.00 39.69 179 PRO A CA 1
ATOM 1352 C C . PRO A 1 179 ? 2.055 -7.358 -32.468 1.00 39.69 179 PRO A C 1
ATOM 1354 O O . PRO A 1 179 ? 2.532 -6.941 -33.519 1.00 39.69 179 PRO A O 1
ATOM 1357 N N . GLY A 1 180 ? 2.493 -8.477 -31.896 1.00 48.03 180 GLY A N 1
ATOM 1358 C CA . GLY A 1 180 ? 3.543 -9.324 -32.472 1.00 48.03 180 GLY A CA 1
ATOM 1359 C C . GLY A 1 180 ? 3.449 -10.797 -32.074 1.00 48.03 180 GLY A C 1
ATOM 1360 O O . GLY A 1 180 ? 4.458 -11.500 -32.088 1.00 48.03 180 GLY A O 1
ATOM 1361 N N . ARG A 1 181 ? 2.255 -11.260 -31.694 1.00 40.41 181 ARG A N 1
ATOM 1362 C CA . ARG A 1 181 ? 1.886 -12.678 -31.662 1.00 40.41 181 ARG A CA 1
ATOM 1363 C C . ARG A 1 181 ? 0.558 -12.873 -32.362 1.00 40.41 181 ARG A C 1
ATOM 1365 O O . ARG A 1 181 ? -0.333 -12.032 -32.122 1.00 40.41 181 ARG A O 1
#

Radius of gyration: 23.21 Å; chains: 1; bounding box: 57×40×63 Å

Foldseek 3Di:
DDDDDDDDDDDDDDDDDDDDDDDDDDDPPPPDPVNPPPPPPDQDPPVVLLVLLLCLCVVCLVVLLVQLLVLLVQLVVLVVDPCCQVPLVSCQPRNLVSLVSQLVSLVVNVVGDQNSDVVLSVVPVCQSVLSNVLSVQCNCCSVVVPNVSNVVSNVSSVVSNVVSVVSVVVSVVSNVPDPDD